Protein AF-A0A118DDG5-F1 (afdb_monomer)

Structure (mmCIF, N/CA/C/O backbone):
data_AF-A0A118DDG5-F1
#
_entry.id   AF-A0A118DDG5-F1
#
loop_
_atom_site.group_PDB
_atom_site.id
_atom_site.type_symbol
_atom_site.label_atom_id
_atom_site.label_alt_id
_atom_site.label_comp_id
_atom_site.label_asym_id
_atom_site.label_entity_id
_atom_site.label_seq_id
_atom_site.pdbx_PDB_ins_code
_atom_site.Cartn_x
_atom_site.Cartn_y
_atom_site.Cartn_z
_atom_site.occupancy
_atom_site.B_iso_or_equiv
_atom_site.auth_seq_id
_atom_site.auth_comp_id
_atom_site.auth_asym_id
_atom_site.auth_atom_id
_atom_site.pdbx_PDB_model_num
ATOM 1 N N . MET A 1 1 ? 15.516 8.766 -32.406 1.00 34.44 1 MET A N 1
ATOM 2 C CA . MET A 1 1 ? 14.380 8.611 -31.470 1.00 34.44 1 MET A CA 1
ATOM 3 C C . MET A 1 1 ? 13.972 7.148 -31.471 1.00 34.44 1 MET A C 1
ATOM 5 O O . MET A 1 1 ? 13.516 6.671 -32.502 1.00 34.44 1 MET A O 1
ATOM 9 N N . THR A 1 2 ? 14.197 6.420 -30.377 1.00 38.62 2 THR A N 1
ATOM 10 C CA . THR A 1 2 ? 13.834 4.996 -30.296 1.00 38.62 2 THR A CA 1
ATOM 11 C C . THR A 1 2 ? 12.361 4.881 -29.938 1.00 38.62 2 THR A C 1
ATOM 13 O O . THR A 1 2 ? 11.943 5.269 -28.850 1.00 38.62 2 THR A O 1
ATOM 16 N N . LYS A 1 3 ? 11.565 4.404 -30.893 1.00 43.12 3 LYS A N 1
ATOM 17 C CA . LYS A 1 3 ? 10.124 4.211 -30.754 1.00 43.12 3 LYS A CA 1
ATOM 18 C C . LYS A 1 3 ? 9.903 2.819 -30.160 1.00 43.12 3 LYS A C 1
ATOM 20 O O . LYS A 1 3 ? 10.128 1.822 -30.838 1.00 43.12 3 LYS A O 1
ATOM 25 N N . VAL A 1 4 ? 9.543 2.754 -28.880 1.00 41.94 4 VAL A N 1
ATOM 26 C CA . VAL A 1 4 ? 9.205 1.494 -28.204 1.00 41.94 4 VAL A CA 1
ATOM 27 C C . VAL A 1 4 ? 7.720 1.231 -28.422 1.00 41.94 4 VAL A C 1
ATOM 29 O O . VAL A 1 4 ? 6.886 2.076 -28.099 1.00 41.94 4 VAL A O 1
ATOM 32 N N . TYR A 1 5 ? 7.399 0.078 -29.001 1.00 42.19 5 TYR A N 1
ATOM 33 C CA . TYR A 1 5 ? 6.026 -0.381 -29.181 1.00 42.19 5 TYR A CA 1
ATOM 34 C C . TYR A 1 5 ? 5.642 -1.289 -28.005 1.00 42.19 5 TYR A C 1
ATOM 36 O O . TYR A 1 5 ? 6.431 -2.171 -27.662 1.00 42.19 5 TYR A O 1
ATOM 44 N N . PRO A 1 6 ? 4.457 -1.118 -27.392 1.00 43.56 6 PRO A N 1
ATOM 45 C CA . PRO A 1 6 ? 3.935 -2.094 -26.447 1.00 43.56 6 PRO A CA 1
ATOM 46 C C . PRO A 1 6 ? 3.682 -3.407 -27.192 1.00 43.56 6 PRO A C 1
ATOM 48 O O . PRO A 1 6 ? 2.945 -3.430 -28.180 1.00 43.56 6 PRO A O 1
ATOM 51 N N . THR A 1 7 ? 4.308 -4.494 -26.755 1.00 51.19 7 THR A N 1
ATOM 52 C CA . THR A 1 7 ? 4.012 -5.829 -27.272 1.00 51.19 7 THR A CA 1
ATOM 53 C C . THR A 1 7 ? 2.613 -6.266 -26.822 1.00 51.19 7 THR A C 1
ATOM 55 O O . THR A 1 7 ? 2.213 -5.979 -25.690 1.00 51.19 7 THR A O 1
ATOM 58 N N . PRO A 1 8 ? 1.838 -6.944 -27.688 1.00 45.19 8 PRO A N 1
ATOM 59 C CA . PRO A 1 8 ? 0.518 -7.442 -27.327 1.00 45.19 8 PRO A CA 1
ATOM 60 C C . PRO A 1 8 ? 0.650 -8.499 -26.225 1.00 45.19 8 PRO A C 1
ATOM 62 O O . PRO A 1 8 ? 1.328 -9.512 -26.393 1.00 45.19 8 PRO A O 1
ATOM 65 N N . ILE A 1 9 ? 0.014 -8.240 -25.082 1.00 59.28 9 ILE A N 1
ATOM 66 C CA . ILE A 1 9 ? -0.021 -9.154 -23.942 1.00 59.28 9 ILE A CA 1
ATOM 67 C C . ILE A 1 9 ? -0.977 -10.293 -24.301 1.00 59.28 9 ILE A C 1
ATOM 69 O O . ILE A 1 9 ? -2.196 -10.126 -24.289 1.00 59.28 9 ILE A O 1
ATOM 73 N N . THR A 1 10 ? -0.417 -11.455 -24.637 1.00 47.75 10 THR A N 1
ATOM 74 C CA . THR A 1 10 ? -1.153 -12.723 -24.658 1.00 47.75 10 THR A CA 1
ATOM 75 C C . THR A 1 10 ? -1.831 -12.898 -23.302 1.00 47.75 10 THR A C 1
ATOM 77 O O . THR A 1 10 ? -1.191 -12.738 -22.265 1.00 47.75 10 THR A O 1
ATOM 80 N N . SER A 1 11 ? -3.131 -13.191 -23.313 1.00 46.62 11 SER A N 1
ATOM 81 C CA . SER A 1 11 ? -4.006 -13.291 -22.145 1.00 46.62 11 SER A CA 1
ATOM 82 C C . SER A 1 11 ? -3.533 -14.354 -21.148 1.00 46.62 11 SER A C 1
ATOM 84 O O . SER A 1 11 ? -4.014 -1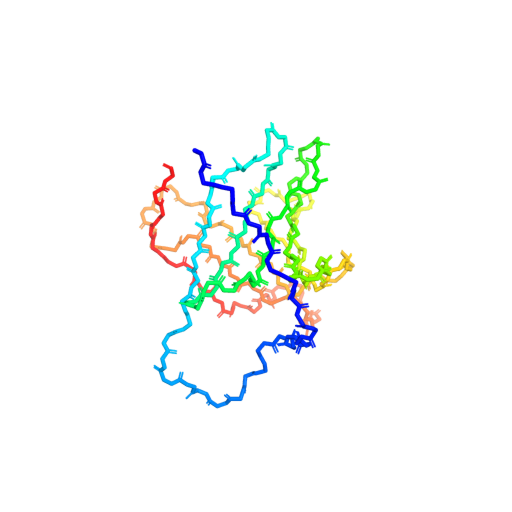5.487 -21.147 1.00 46.62 11 SER A O 1
ATOM 86 N N . VAL A 1 12 ? -2.600 -13.996 -20.272 1.00 44.81 12 VAL A N 1
ATOM 87 C CA . VAL A 1 12 ? -2.314 -14.762 -19.064 1.00 44.81 12 VAL A CA 1
ATOM 88 C C . VAL A 1 12 ? -3.235 -14.203 -17.996 1.00 44.81 12 VAL A C 1
ATOM 90 O O . VAL A 1 12 ? -3.060 -13.077 -17.538 1.00 44.81 12 VAL A O 1
ATOM 93 N N . VAL A 1 13 ? -4.263 -14.969 -17.639 1.00 44.22 13 VAL A N 1
ATOM 94 C CA . VAL A 1 13 ? -5.128 -14.678 -16.494 1.00 44.22 1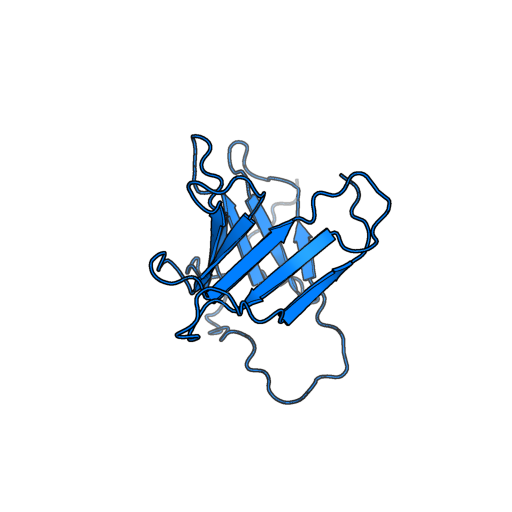3 VAL A CA 1
ATOM 95 C C . VAL A 1 13 ? -4.244 -14.688 -15.248 1.00 44.22 13 VAL A C 1
ATOM 97 O O . VAL A 1 13 ? -3.994 -15.736 -14.657 1.00 44.22 13 VAL A O 1
ATOM 100 N N . VAL A 1 14 ? -3.723 -13.522 -14.865 1.00 47.25 14 VAL A N 1
ATOM 101 C CA . VAL A 1 14 ? -3.012 -13.351 -13.599 1.00 47.25 14 VAL A CA 1
ATOM 102 C C . VAL A 1 14 ? -4.076 -13.343 -12.512 1.00 47.25 14 VAL A C 1
ATOM 104 O O . VAL A 1 14 ? -4.677 -12.323 -12.182 1.00 47.25 14 VAL A O 1
ATOM 107 N N . SER A 1 15 ? -4.376 -14.528 -11.993 1.00 45.03 15 SER A N 1
ATOM 108 C CA . SER A 1 15 ? -5.023 -14.650 -10.695 1.00 45.03 15 SER A CA 1
ATOM 109 C C . SER A 1 15 ? -4.147 -13.954 -9.645 1.00 45.03 15 SER A C 1
ATOM 111 O O . SER A 1 15 ? -2.923 -14.115 -9.704 1.00 45.03 15 SER A O 1
ATOM 113 N N . PRO A 1 16 ? -4.731 -13.215 -8.680 1.00 49.06 16 PRO A N 1
ATOM 114 C CA . PRO A 1 16 ? -3.968 -12.674 -7.559 1.00 49.06 16 PRO A CA 1
ATOM 115 C C . PRO A 1 16 ? -3.172 -13.814 -6.913 1.00 49.06 16 PRO A C 1
ATOM 117 O O . PRO A 1 16 ? -3.687 -14.940 -6.881 1.00 49.06 16 PRO A O 1
ATOM 120 N N . PRO A 1 17 ? -1.935 -13.571 -6.440 1.00 48.12 17 PRO A N 1
ATOM 121 C CA . PRO A 1 17 ? -1.098 -14.624 -5.889 1.00 48.12 17 PRO A CA 1
ATOM 122 C C . PRO A 1 17 ? -1.851 -15.302 -4.744 1.00 48.12 17 PRO A C 1
ATOM 124 O O . PRO A 1 17 ? -1.982 -14.767 -3.644 1.00 48.12 17 PRO A O 1
ATOM 127 N N . LYS A 1 18 ? -2.390 -16.494 -5.025 1.00 39.47 18 LYS A N 1
ATOM 128 C CA . LYS A 1 18 ? -2.845 -17.417 -3.994 1.00 39.47 18 LYS A CA 1
ATOM 129 C C . LYS A 1 18 ? -1.608 -17.723 -3.168 1.00 39.47 18 LYS A C 1
ATOM 131 O O . LYS A 1 18 ? -0.568 -18.060 -3.725 1.00 39.47 18 LYS A O 1
ATOM 136 N N . SER A 1 19 ? -1.725 -17.595 -1.853 1.00 49.59 19 SER A N 1
ATOM 137 C CA . SER A 1 19 ? -0.704 -17.984 -0.886 1.00 49.59 19 SER A CA 1
ATOM 138 C C . SER A 1 19 ? -0.509 -19.507 -0.907 1.00 49.59 19 SER A C 1
ATOM 140 O O . SER A 1 19 ? -0.892 -20.215 0.021 1.00 49.59 19 SER A O 1
ATOM 142 N N . SER A 1 20 ? 0.031 -20.042 -1.997 1.00 43.41 20 SER A N 1
ATOM 143 C CA . SER A 1 20 ? 0.561 -21.393 -2.067 1.00 43.41 20 SER A CA 1
ATOM 144 C C . SER A 1 20 ? 1.988 -21.333 -1.542 1.00 43.41 20 SER A C 1
ATOM 146 O O . SER A 1 20 ? 2.854 -20.767 -2.201 1.00 43.41 20 SER A O 1
ATOM 148 N N . ALA A 1 21 ? 2.185 -21.849 -0.329 1.00 45.84 21 ALA A N 1
ATOM 149 C CA . ALA A 1 21 ? 3.462 -22.280 0.240 1.00 45.84 21 ALA A CA 1
ATOM 150 C C . ALA A 1 21 ? 4.720 -21.544 -0.278 1.00 45.84 21 ALA A C 1
ATOM 152 O O . ALA A 1 21 ? 5.368 -21.980 -1.221 1.00 45.84 21 ALA A O 1
ATOM 153 N N . ALA A 1 22 ? 5.049 -20.438 0.395 1.00 51.50 22 ALA A N 1
ATOM 154 C CA . ALA A 1 22 ? 6.382 -19.851 0.547 1.00 51.50 22 ALA A CA 1
ATOM 155 C C . ALA A 1 22 ? 7.434 -20.214 -0.524 1.00 51.50 22 ALA A C 1
ATOM 157 O O . ALA A 1 22 ? 8.329 -21.032 -0.291 1.00 51.50 22 ALA A O 1
ATOM 158 N N . SER A 1 23 ? 7.440 -19.488 -1.645 1.00 55.25 23 SER A N 1
ATOM 159 C CA . SER A 1 23 ? 8.727 -19.175 -2.263 1.00 55.25 23 SER A CA 1
ATOM 160 C C . SER A 1 23 ? 9.530 -18.387 -1.225 1.00 55.25 23 SER A C 1
ATOM 162 O O . SER A 1 23 ? 9.122 -17.299 -0.831 1.00 55.25 23 SER A O 1
ATOM 164 N N . LYS A 1 24 ? 10.662 -18.923 -0.759 1.00 67.62 24 LYS A N 1
ATOM 165 C CA . LYS A 1 24 ? 11.561 -18.256 0.210 1.00 67.62 24 LYS A CA 1
ATOM 166 C C . LYS A 1 24 ? 12.158 -16.935 -0.306 1.00 67.62 24 LYS A C 1
ATOM 168 O O . LYS A 1 24 ? 12.891 -16.273 0.419 1.00 67.62 24 LYS A O 1
ATOM 173 N N . ASN A 1 25 ? 11.867 -16.576 -1.553 1.00 80.75 25 ASN A N 1
ATOM 174 C CA . ASN A 1 25 ? 12.360 -15.372 -2.189 1.00 80.75 25 ASN A CA 1
ATOM 175 C C . ASN A 1 25 ? 11.405 -14.204 -1.916 1.00 80.75 25 ASN A C 1
ATOM 177 O O . ASN A 1 25 ? 10.187 -14.383 -2.007 1.00 80.75 25 ASN A O 1
ATOM 181 N N . PRO A 1 26 ? 11.940 -13.012 -1.608 1.00 86.25 26 PRO A N 1
ATOM 182 C CA . PRO A 1 26 ? 11.121 -11.825 -1.442 1.00 86.25 26 PRO A CA 1
ATOM 183 C C . PRO A 1 26 ? 10.407 -11.489 -2.754 1.00 86.25 26 PRO A C 1
ATOM 185 O O . PRO A 1 26 ? 10.997 -11.553 -3.833 1.00 86.25 26 PRO A O 1
ATOM 188 N N . VAL A 1 27 ? 9.138 -11.094 -2.656 1.00 89.81 27 VAL A N 1
ATOM 189 C CA . VAL A 1 27 ? 8.424 -10.486 -3.782 1.00 89.81 27 VAL A CA 1
ATOM 190 C C . VAL A 1 27 ? 8.872 -9.029 -3.874 1.00 89.81 27 VAL A C 1
ATOM 192 O O . VAL A 1 27 ? 8.691 -8.265 -2.927 1.00 89.81 27 VAL A O 1
ATOM 195 N N . VAL A 1 28 ? 9.484 -8.656 -4.999 1.00 92.31 28 VAL A N 1
ATOM 196 C CA . VAL A 1 28 ? 10.004 -7.303 -5.236 1.00 92.31 28 VAL A CA 1
ATOM 197 C C . VAL A 1 28 ? 9.071 -6.559 -6.180 1.00 92.31 28 VAL A C 1
ATOM 199 O O . VAL A 1 28 ? 8.743 -7.057 -7.257 1.00 92.31 28 VAL A O 1
ATOM 202 N N . PHE A 1 29 ? 8.686 -5.349 -5.780 1.00 93.19 29 PHE A N 1
ATOM 203 C CA . PHE A 1 29 ? 7.892 -4.437 -6.593 1.00 93.19 29 PHE A CA 1
ATOM 204 C C . PHE A 1 29 ? 8.661 -3.149 -6.879 1.00 93.19 29 PHE A C 1
ATOM 206 O O . PHE A 1 29 ? 9.302 -2.587 -5.990 1.00 93.19 29 PHE A O 1
ATOM 213 N N . THR A 1 30 ? 8.551 -2.655 -8.110 1.00 93.62 30 THR A N 1
ATOM 214 C CA . THR A 1 30 ? 9.128 -1.379 -8.549 1.00 93.62 30 THR A CA 1
ATOM 215 C C . THR A 1 30 ? 8.019 -0.368 -8.790 1.00 93.62 30 THR A C 1
ATOM 217 O O . THR A 1 30 ? 7.143 -0.592 -9.623 1.00 93.62 30 THR A O 1
ATOM 220 N N . VAL A 1 31 ? 8.070 0.765 -8.086 1.00 91.75 31 VAL A N 1
ATOM 221 C CA . VAL A 1 31 ? 7.105 1.863 -8.231 1.00 91.75 31 VAL A CA 1
ATOM 222 C C . VAL A 1 31 ? 7.645 2.900 -9.210 1.00 91.75 31 VAL A C 1
ATOM 224 O O . VAL A 1 31 ? 8.636 3.577 -8.916 1.00 91.75 31 VAL A O 1
ATOM 227 N N . TRP A 1 32 ? 6.985 3.075 -10.355 1.00 88.31 32 TRP A N 1
ATOM 228 C CA . TRP A 1 32 ? 7.412 4.063 -11.344 1.00 88.31 32 TRP A CA 1
ATOM 229 C C . TRP A 1 32 ? 6.679 5.395 -11.155 1.00 88.31 32 TRP A C 1
ATOM 231 O O . TRP A 1 32 ? 5.643 5.659 -11.749 1.00 88.31 32 TRP A O 1
ATOM 241 N N . LYS A 1 33 ? 7.252 6.272 -10.329 1.00 78.25 33 LYS A N 1
ATOM 242 C CA . LYS A 1 33 ? 6.639 7.554 -9.926 1.00 78.25 33 LYS A CA 1
ATOM 243 C C . LYS A 1 33 ? 6.624 8.649 -11.005 1.00 78.25 33 LYS A C 1
ATOM 245 O O . LYS A 1 33 ? 6.153 9.751 -10.742 1.00 78.25 33 LYS A O 1
ATOM 250 N N . LYS A 1 34 ? 7.193 8.410 -12.193 1.00 67.06 34 LYS A N 1
ATOM 251 C CA . LYS A 1 34 ? 7.267 9.433 -13.244 1.00 67.06 34 LYS A CA 1
ATOM 252 C C . LYS A 1 34 ? 5.997 9.375 -14.083 1.00 67.06 34 LYS A C 1
ATOM 254 O O . LYS A 1 34 ? 5.829 8.452 -14.875 1.00 67.06 34 LYS A O 1
ATOM 259 N N . SER A 1 35 ? 5.132 10.372 -13.9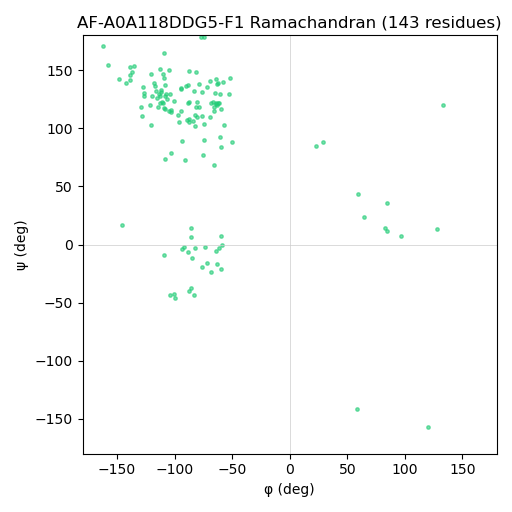24 1.00 55.12 35 SER A N 1
ATOM 260 C CA . SER A 1 35 ? 3.948 10.510 -14.767 1.00 55.12 35 SER A CA 1
ATOM 261 C C . SER A 1 35 ? 4.368 10.714 -16.231 1.00 55.12 35 SER A C 1
ATOM 263 O O . SER A 1 35 ? 5.137 11.623 -16.549 1.00 55.12 35 SER A O 1
ATOM 265 N N . LEU A 1 36 ? 3.921 9.822 -17.121 1.00 55.53 36 LEU A N 1
ATOM 266 C CA . LEU A 1 36 ? 4.118 9.927 -18.576 1.00 55.53 36 LEU A CA 1
ATOM 267 C C . LEU A 1 36 ? 3.036 10.792 -19.242 1.00 55.53 36 LEU A C 1
ATOM 269 O O . LEU A 1 36 ? 3.171 11.149 -20.411 1.00 55.53 36 LEU A O 1
ATOM 273 N N . LEU A 1 37 ? 1.963 11.116 -18.515 1.00 53.72 37 LEU A N 1
ATOM 274 C CA . LEU A 1 37 ? 0.774 11.789 -19.026 1.00 53.72 37 LEU A CA 1
ATOM 275 C C . LEU A 1 37 ? 0.466 12.983 -18.120 1.00 53.72 37 LEU A C 1
ATOM 277 O O . LEU A 1 37 ? 0.175 12.812 -16.943 1.00 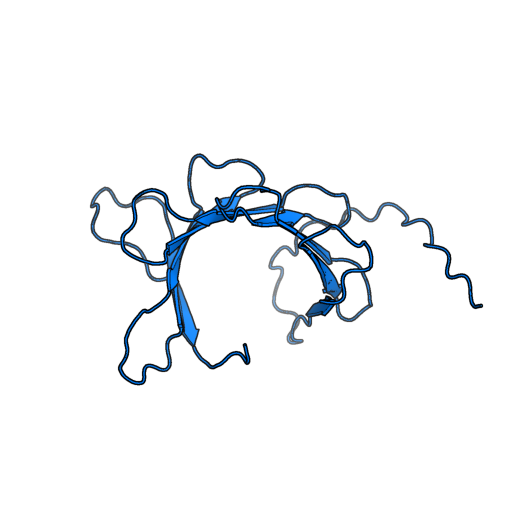53.72 37 LEU A O 1
ATOM 281 N N . PHE A 1 38 ? 0.506 14.191 -18.679 1.00 49.75 38 PHE A N 1
ATOM 282 C CA . PHE A 1 38 ? 0.486 15.480 -17.971 1.00 49.75 38 PHE A CA 1
ATOM 283 C C . PHE A 1 38 ? -0.734 15.784 -17.071 1.00 49.75 38 PHE A C 1
ATOM 285 O O . PHE A 1 38 ? -0.826 16.892 -16.566 1.00 49.75 38 PHE A O 1
ATOM 292 N N . ASN A 1 39 ? -1.656 14.848 -16.836 1.00 53.38 39 ASN A N 1
ATOM 293 C CA . ASN A 1 39 ? -2.885 15.077 -16.065 1.00 53.38 39 ASN A CA 1
ATOM 294 C C . ASN A 1 39 ? -3.332 13.862 -15.234 1.00 53.38 39 ASN A C 1
ATOM 296 O O . ASN A 1 39 ? -4.493 13.793 -14.842 1.00 53.38 39 ASN A O 1
ATOM 300 N N . TYR A 1 40 ? -2.450 12.885 -15.006 1.00 60.31 40 TYR A N 1
ATOM 301 C CA . TYR A 1 40 ? -2.799 11.676 -14.262 1.00 60.31 40 TYR A CA 1
ATOM 302 C C . TYR A 1 40 ? -2.016 11.606 -12.946 1.00 60.31 40 TYR A C 1
ATOM 304 O O . TYR A 1 40 ? -0.782 11.568 -12.958 1.00 60.31 40 TYR A O 1
ATOM 312 N N . ASP A 1 41 ? -2.741 11.615 -11.826 1.00 72.56 41 ASP A N 1
ATOM 313 C CA . ASP A 1 41 ? -2.207 11.516 -10.462 1.00 72.56 41 ASP A CA 1
ATOM 314 C C . ASP A 1 41 ? -2.154 10.039 -10.044 1.00 72.56 41 ASP A C 1
ATOM 316 O O . ASP A 1 41 ? -2.998 9.529 -9.309 1.00 72.56 41 ASP A O 1
ATOM 320 N N . GLY A 1 42 ? -1.205 9.314 -10.636 1.00 81.12 42 GLY A N 1
ATOM 321 C CA . GLY A 1 42 ? -1.072 7.873 -10.471 1.00 81.12 42 GLY A CA 1
ATOM 322 C C . GLY A 1 42 ? 0.298 7.343 -10.878 1.00 81.12 42 GLY A C 1
ATOM 323 O O . GLY A 1 42 ? 1.126 8.062 -11.447 1.00 81.12 42 GLY A O 1
ATOM 324 N N . PHE A 1 43 ? 0.554 6.073 -10.575 1.00 86.94 43 PHE A N 1
ATOM 325 C CA . PHE A 1 43 ? 1.799 5.395 -10.923 1.00 86.94 43 PHE A CA 1
ATOM 326 C C . PHE A 1 43 ? 1.593 3.895 -11.185 1.00 86.94 43 PHE A C 1
ATOM 328 O O . PHE A 1 43 ? 0.828 3.228 -10.483 1.00 86.94 43 PHE A O 1
ATOM 335 N N . PRO A 1 44 ? 2.305 3.320 -12.169 1.00 91.00 44 PRO A N 1
ATOM 336 C CA . PRO A 1 44 ? 2.346 1.879 -12.354 1.00 91.00 44 PRO A CA 1
ATOM 337 C C . PRO A 1 44 ? 3.346 1.208 -11.401 1.00 91.00 44 PRO A C 1
ATOM 339 O O . PRO A 1 44 ? 4.391 1.767 -11.045 1.00 91.00 44 PRO A O 1
ATOM 342 N N . VAL A 1 45 ? 3.026 -0.027 -11.019 1.00 92.44 45 VAL A N 1
ATOM 343 C CA . VAL A 1 45 ? 3.851 -0.905 -10.186 1.00 92.44 45 VAL A CA 1
ATOM 344 C C . VAL A 1 45 ? 4.189 -2.168 -10.971 1.00 92.44 45 VAL A C 1
ATOM 346 O O . VAL A 1 45 ? 3.291 -2.845 -11.478 1.00 92.44 45 VAL A O 1
ATOM 349 N N . PHE A 1 46 ? 5.477 -2.496 -11.044 1.00 93.31 46 PHE A N 1
ATOM 350 C CA . PHE A 1 46 ? 5.994 -3.649 -11.785 1.00 93.31 46 PHE A CA 1
ATOM 351 C C . PHE A 1 46 ? 6.568 -4.716 -10.855 1.00 93.31 46 PHE A C 1
ATOM 353 O O . PHE A 1 46 ? 7.072 -4.385 -9.781 1.00 93.31 46 PHE A O 1
ATOM 360 N N . ASP A 1 47 ? 6.517 -5.981 -11.268 1.00 93.88 47 ASP A N 1
ATOM 361 C CA . ASP A 1 47 ? 7.240 -7.069 -10.602 1.00 93.88 47 ASP A CA 1
ATOM 362 C C . ASP A 1 47 ? 8.739 -7.052 -10.961 1.00 93.88 47 ASP A C 1
ATOM 364 O O . ASP A 1 47 ? 9.214 -6.234 -11.754 1.00 93.88 47 ASP A O 1
ATOM 368 N N . SER A 1 48 ? 9.500 -7.988 -10.393 1.00 93.31 48 SER A N 1
ATOM 369 C CA . SER A 1 48 ? 10.926 -8.171 -10.693 1.00 93.31 48 SER A CA 1
ATOM 370 C C . SER A 1 48 ? 11.224 -8.559 -12.147 1.00 93.31 48 SER A C 1
ATOM 372 O O . SER A 1 48 ? 12.373 -8.458 -12.569 1.00 93.31 48 SER A O 1
ATOM 374 N N . ASN A 1 49 ? 10.226 -9.021 -12.903 1.00 92.56 49 ASN A N 1
ATOM 375 C CA . ASN A 1 49 ? 10.361 -9.412 -14.306 1.00 92.56 49 ASN A CA 1
ATOM 376 C C . ASN A 1 49 ? 10.008 -8.259 -15.264 1.00 92.56 49 ASN A C 1
ATOM 378 O O . ASN A 1 49 ? 10.136 -8.415 -16.477 1.00 92.56 49 ASN A O 1
ATOM 382 N N . GLY A 1 50 ? 9.554 -7.114 -14.742 1.00 90.88 50 GLY A N 1
ATOM 383 C CA . GLY A 1 50 ? 9.105 -5.972 -15.536 1.00 90.88 50 GLY A CA 1
ATOM 384 C C . GLY A 1 50 ? 7.649 -6.062 -16.000 1.00 90.88 50 GLY A C 1
ATOM 385 O O . GLY A 1 50 ? 7.228 -5.256 -16.831 1.00 90.88 50 GLY A O 1
ATOM 386 N N . ASN A 1 51 ? 6.857 -6.998 -15.473 1.00 93.12 51 ASN A N 1
ATOM 387 C CA . ASN A 1 51 ? 5.429 -7.080 -15.770 1.00 93.12 51 ASN A CA 1
ATOM 388 C C . ASN A 1 51 ? 4.661 -6.039 -14.963 1.00 93.12 51 ASN A C 1
ATOM 390 O O . ASN A 1 51 ? 4.907 -5.870 -13.769 1.00 93.12 51 ASN A O 1
ATOM 394 N N . LEU A 1 52 ? 3.691 -5.375 -15.595 1.00 91.75 52 LEU A N 1
ATOM 395 C CA . LEU A 1 52 ? 2.758 -4.503 -14.888 1.00 91.75 52 LEU A CA 1
ATOM 396 C C . LEU A 1 52 ? 1.887 -5.352 -13.956 1.00 91.75 52 LEU A C 1
ATOM 398 O O . LEU A 1 52 ? 1.128 -6.198 -14.424 1.00 91.75 52 LEU A O 1
ATOM 402 N N . VAL A 1 53 ? 1.973 -5.101 -12.652 1.00 93.62 53 VAL A N 1
ATOM 403 C CA . VAL A 1 53 ? 1.169 -5.803 -11.640 1.00 93.62 53 VAL A CA 1
ATOM 404 C C . VAL A 1 53 ? -0.017 -4.952 -11.235 1.00 93.62 53 VAL A C 1
ATOM 406 O O . VAL A 1 53 ? -1.142 -5.446 -11.190 1.00 93.62 53 VAL A O 1
ATOM 409 N N . PHE A 1 54 ? 0.237 -3.667 -10.981 1.00 91.88 54 PHE A N 1
ATOM 410 C CA . PHE A 1 54 ? -0.803 -2.743 -10.570 1.00 91.88 54 PHE A CA 1
ATOM 411 C C . PHE A 1 54 ? -0.708 -1.398 -11.270 1.00 91.88 54 PHE A C 1
ATOM 413 O O . PHE A 1 54 ? 0.383 -0.896 -11.548 1.00 91.88 54 PHE A O 1
ATOM 420 N N . ARG A 1 55 ? -1.869 -0.786 -11.476 1.00 91.31 55 ARG A N 1
ATOM 421 C CA . ARG A 1 55 ? -2.003 0.650 -11.717 1.00 91.31 55 ARG A CA 1
ATOM 422 C C . ARG A 1 55 ? -2.591 1.276 -10.463 1.00 91.31 55 ARG A C 1
ATOM 424 O O . ARG A 1 55 ? -3.603 0.791 -9.960 1.00 91.31 55 ARG A O 1
ATOM 431 N N . VAL A 1 56 ? -1.911 2.279 -9.924 1.00 89.75 56 VAL A N 1
ATOM 432 C CA . VAL A 1 56 ? -2.405 3.075 -8.802 1.00 89.75 56 VAL A CA 1
ATOM 433 C C . VAL A 1 56 ? -2.883 4.390 -9.368 1.00 89.75 56 VAL A C 1
ATOM 435 O O . VAL A 1 56 ? -2.068 5.162 -9.867 1.00 89.75 56 VAL A O 1
ATOM 438 N N . ASP A 1 57 ? -4.174 4.642 -9.244 1.00 85.88 57 ASP A N 1
ATOM 439 C CA . ASP A 1 57 ? -4.823 5.797 -9.840 1.00 85.88 57 ASP A CA 1
ATOM 440 C C . ASP A 1 57 ? -5.617 6.545 -8.758 1.00 85.88 57 ASP A C 1
ATOM 442 O O . ASP A 1 57 ? -6.317 5.931 -7.945 1.00 85.88 57 ASP A O 1
ATOM 446 N N . ASN A 1 58 ? -5.516 7.874 -8.733 1.00 81.12 58 ASN A N 1
ATOM 447 C CA . ASN A 1 58 ? -6.352 8.736 -7.900 1.00 81.12 58 ASN A CA 1
ATOM 448 C C . ASN A 1 58 ? -7.530 9.257 -8.736 1.00 81.12 58 ASN A C 1
ATOM 450 O O . ASN A 1 58 ? -7.362 10.122 -9.596 1.00 81.12 58 ASN A O 1
ATOM 454 N N . TYR A 1 59 ? -8.729 8.722 -8.502 1.00 65.50 59 TYR A N 1
ATOM 455 C CA . TYR A 1 59 ? -9.894 8.984 -9.358 1.00 65.50 59 TYR A CA 1
ATOM 456 C C . TYR A 1 59 ? -10.676 10.259 -9.000 1.00 65.50 59 TYR A C 1
ATOM 458 O O . TYR A 1 59 ? -11.716 10.517 -9.606 1.00 65.50 59 TYR A O 1
ATOM 466 N N . VAL A 1 60 ? -10.214 11.096 -8.059 1.00 58.28 60 VAL A N 1
ATOM 467 C CA . VAL A 1 60 ? -11.016 12.242 -7.591 1.00 58.28 60 VAL A CA 1
ATOM 468 C C . VAL A 1 60 ? -10.336 13.589 -7.810 1.00 58.28 60 VAL A C 1
ATOM 470 O O . VAL A 1 60 ? -9.543 14.066 -6.998 1.00 58.28 60 VAL A O 1
ATOM 473 N N . THR A 1 61 ? -10.795 14.297 -8.839 1.00 50.94 61 THR A N 1
ATOM 474 C CA . THR A 1 61 ? -10.717 15.760 -8.901 1.00 50.94 61 THR A CA 1
ATOM 475 C C . THR A 1 61 ? -11.683 16.347 -7.866 1.00 50.94 61 THR A C 1
ATOM 477 O O . THR A 1 61 ? -12.895 16.237 -8.031 1.00 50.94 61 THR A O 1
ATOM 480 N N . GLY A 1 62 ? -11.177 16.947 -6.782 1.00 53.12 62 GLY A N 1
ATOM 481 C CA . GLY A 1 62 ? -12.027 17.629 -5.788 1.00 53.12 62 GLY A CA 1
ATOM 482 C C . GLY A 1 62 ? -11.839 17.230 -4.321 1.00 53.12 62 GLY A C 1
ATOM 483 O O . GLY A 1 62 ? -12.654 17.616 -3.491 1.00 53.12 62 GLY A O 1
ATOM 484 N N . GLY A 1 63 ? -10.768 16.506 -3.972 1.00 50.88 63 GLY A N 1
ATOM 485 C CA . GLY A 1 63 ? -10.248 16.516 -2.595 1.00 50.88 63 GLY A CA 1
ATOM 486 C C . GLY A 1 63 ? -10.684 15.380 -1.665 1.00 50.88 63 GLY A C 1
ATOM 487 O O . GLY A 1 63 ? -10.319 15.406 -0.491 1.00 50.88 63 GLY A O 1
ATOM 488 N N . ASN A 1 64 ? -11.392 14.356 -2.157 1.00 59.38 64 ASN A N 1
ATOM 489 C CA . ASN A 1 64 ? -11.805 13.228 -1.304 1.00 59.38 64 ASN A CA 1
ATOM 490 C C . ASN A 1 64 ? -10.772 12.085 -1.226 1.00 59.38 64 ASN A C 1
ATOM 492 O O . ASN A 1 64 ? -10.944 11.186 -0.405 1.00 59.38 64 ASN A O 1
ATOM 496 N N . GLY A 1 65 ? -9.692 12.150 -2.020 1.00 70.38 65 GLY A N 1
ATOM 497 C CA . GLY A 1 65 ? -8.505 11.297 -1.884 1.00 70.38 65 GLY A CA 1
ATOM 498 C C . GLY A 1 65 ? -8.787 9.800 -1.998 1.00 70.38 65 GLY A C 1
ATOM 499 O O . GLY A 1 65 ? -8.301 9.040 -1.172 1.00 70.38 65 GLY A O 1
ATOM 500 N N . GLU A 1 66 ? -9.608 9.377 -2.958 1.00 83.62 66 GLU A N 1
ATOM 501 C CA . GLU A 1 66 ? -9.859 7.957 -3.207 1.00 83.62 66 GLU A CA 1
ATOM 502 C C . GLU A 1 66 ? -8.819 7.405 -4.183 1.00 83.62 66 GLU A C 1
ATOM 504 O O . GLU A 1 66 ? -8.667 7.893 -5.303 1.00 83.62 66 GLU A O 1
ATOM 509 N N . ILE A 1 67 ? -8.096 6.387 -3.732 1.00 88.19 67 ILE A N 1
ATOM 510 C CA . ILE A 1 67 ? -7.035 5.719 -4.473 1.00 88.19 67 ILE A CA 1
ATOM 511 C C . ILE A 1 67 ? -7.549 4.342 -4.870 1.00 88.19 67 ILE A C 1
ATOM 513 O O . ILE A 1 67 ? -7.983 3.569 -4.013 1.00 88.19 67 ILE A O 1
ATOM 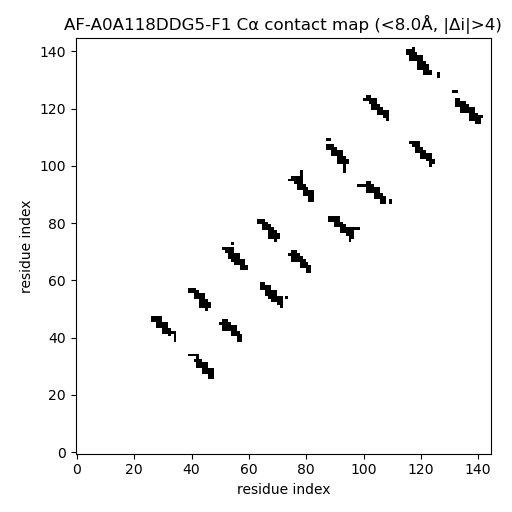517 N N . VAL A 1 68 ? -7.455 4.008 -6.150 1.00 89.75 68 VAL A N 1
ATOM 518 C CA . VAL A 1 68 ? -7.848 2.697 -6.667 1.00 89.75 68 VAL A CA 1
ATOM 519 C C . VAL A 1 68 ? -6.609 1.965 -7.159 1.00 89.75 68 VAL A C 1
ATOM 521 O O . VAL A 1 68 ? -5.805 2.492 -7.928 1.00 89.75 68 VAL A O 1
ATOM 524 N N . LEU A 1 69 ? -6.461 0.729 -6.696 1.00 92.38 69 LEU A N 1
ATOM 525 C CA . LEU A 1 69 ? -5.464 -0.217 -7.164 1.00 92.38 69 LEU A CA 1
ATOM 526 C C . LEU A 1 69 ? -6.122 -1.137 -8.191 1.00 92.38 69 LEU A C 1
ATOM 528 O O . LEU A 1 69 ? -6.979 -1.953 -7.838 1.00 92.38 69 LEU A O 1
ATOM 532 N N . MET A 1 7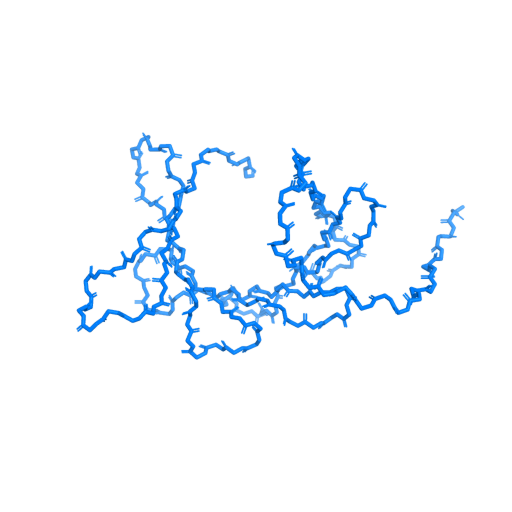0 ? -5.722 -1.018 -9.451 1.00 92.88 70 MET A N 1
ATOM 533 C CA . MET A 1 70 ? -6.213 -1.844 -10.552 1.00 92.88 70 MET A CA 1
ATOM 534 C C . MET A 1 70 ? -5.189 -2.892 -10.967 1.00 92.88 70 MET A C 1
ATOM 536 O O . MET A 1 70 ? -3.985 -2.665 -10.859 1.00 92.88 70 MET A O 1
ATOM 540 N N . ASP A 1 71 ? -5.659 -4.028 -11.474 1.00 92.38 71 ASP A N 1
ATOM 541 C CA . ASP A 1 71 ? -4.793 -5.018 -12.115 1.00 92.38 71 ASP A CA 1
ATOM 542 C C . ASP A 1 71 ? -4.339 -4.570 -13.521 1.00 92.38 71 ASP A C 1
ATOM 544 O O . ASP A 1 71 ? -4.721 -3.514 -14.033 1.00 92.38 71 ASP A O 1
ATOM 548 N N . ALA A 1 72 ? -3.520 -5.393 -14.179 1.00 89.12 72 ALA A N 1
ATOM 549 C CA . ALA A 1 72 ? -3.034 -5.127 -15.535 1.00 89.12 72 ALA A CA 1
ATOM 550 C C . ALA A 1 72 ? -4.152 -5.000 -16.594 1.00 89.12 72 ALA A C 1
ATOM 552 O O . ALA A 1 72 ? -3.923 -4.398 -17.645 1.00 89.12 72 ALA A O 1
ATOM 553 N N . PHE A 1 73 ? -5.344 -5.543 -16.319 1.00 89.25 73 PHE A N 1
ATOM 554 C CA . PHE A 1 73 ? -6.522 -5.484 -17.187 1.00 89.25 73 PHE A CA 1
ATOM 555 C C . PHE A 1 73 ? -7.422 -4.276 -16.887 1.00 89.25 73 PHE A C 1
ATOM 557 O O . PHE A 1 73 ? -8.417 -4.081 -17.583 1.00 89.25 73 PHE A O 1
ATOM 564 N N . GLY A 1 74 ? -7.087 -3.465 -15.878 1.00 86.50 74 GLY A N 1
ATOM 565 C CA . GLY A 1 74 ? -7.875 -2.305 -15.464 1.00 86.50 74 GLY A CA 1
ATOM 566 C C . GLY A 1 74 ? -9.037 -2.641 -14.528 1.00 86.50 74 GLY A C 1
ATOM 567 O O . GLY A 1 74 ? -9.918 -1.809 -14.340 1.00 86.50 74 GLY A O 1
ATOM 568 N N . ARG A 1 75 ? -9.076 -3.842 -13.939 1.00 90.50 75 ARG A N 1
ATOM 569 C CA . ARG A 1 75 ? -10.105 -4.196 -12.949 1.00 90.50 75 ARG A CA 1
ATOM 570 C C . ARG A 1 75 ? -9.692 -3.686 -11.577 1.00 90.50 75 ARG A C 1
ATOM 572 O O . ARG A 1 75 ? -8.570 -3.952 -11.145 1.00 90.50 75 ARG A O 1
ATOM 579 N N . SER A 1 76 ? -10.601 -3.022 -10.865 1.00 90.38 76 SER A N 1
ATOM 580 C CA . SER A 1 76 ? -10.378 -2.606 -9.479 1.00 90.38 76 SER A CA 1
ATOM 581 C C . SER A 1 76 ? -10.150 -3.827 -8.581 1.00 90.38 76 SER A C 1
ATOM 583 O O . SER A 1 76 ? -11.013 -4.704 -8.485 1.00 90.38 76 SER A O 1
ATOM 585 N N . VAL A 1 77 ? -9.010 -3.887 -7.901 1.00 92.88 77 VAL A N 1
ATOM 586 C CA . VAL A 1 77 ? -8.703 -4.946 -6.929 1.00 92.88 77 VAL A CA 1
ATOM 587 C C . VAL A 1 77 ? -8.923 -4.439 -5.513 1.00 92.88 77 VAL A C 1
ATOM 589 O O . VAL A 1 77 ? -9.493 -5.148 -4.686 1.00 92.88 77 VAL A O 1
ATOM 592 N N . VAL A 1 78 ? -8.494 -3.209 -5.237 1.00 92.06 78 VAL A N 1
ATOM 593 C CA . VAL A 1 78 ? -8.625 -2.571 -3.927 1.00 92.06 78 VAL A CA 1
ATOM 594 C C . VAL A 1 78 ? -8.948 -1.100 -4.114 1.00 92.06 78 VAL A C 1
ATOM 596 O O . VAL A 1 78 ? -8.330 -0.431 -4.939 1.00 92.06 78 VAL A O 1
ATOM 599 N N . THR A 1 79 ? -9.856 -0.594 -3.290 1.00 91.31 79 THR A N 1
ATOM 600 C CA . THR A 1 79 ? -10.155 0.834 -3.193 1.00 91.31 79 THR A CA 1
ATOM 601 C C . THR A 1 79 ? -9.789 1.329 -1.800 1.00 91.31 79 THR A C 1
ATOM 603 O O . THR A 1 79 ? -10.116 0.699 -0.794 1.00 91.31 79 THR A O 1
ATOM 606 N N . ILE A 1 80 ? -9.076 2.447 -1.726 1.00 91.25 80 ILE A N 1
ATOM 607 C CA . ILE A 1 80 ? -8.586 3.053 -0.492 1.00 91.25 80 ILE A CA 1
ATOM 608 C C . ILE A 1 80 ? -9.163 4.460 -0.407 1.00 91.25 80 ILE A C 1
ATOM 610 O O . ILE A 1 80 ? -8.916 5.293 -1.271 1.00 91.25 80 ILE A O 1
ATOM 614 N N . GLY A 1 81 ? -9.920 4.741 0.648 1.00 88.69 81 GLY A N 1
ATOM 615 C CA . GLY A 1 81 ? -10.587 6.029 0.820 1.00 88.69 81 GLY A CA 1
ATOM 616 C C . GLY A 1 81 ? -10.440 6.574 2.230 1.00 88.69 81 GLY A C 1
ATOM 617 O O . GLY A 1 81 ? -10.284 5.826 3.199 1.00 88.69 81 GLY A O 1
ATOM 618 N N . ARG A 1 82 ? -10.508 7.897 2.370 1.00 86.69 82 ARG A N 1
ATOM 619 C CA . ARG A 1 82 ? -10.439 8.539 3.684 1.00 86.69 82 ARG A CA 1
ATOM 620 C C . ARG A 1 82 ? -11.720 8.291 4.477 1.00 86.69 82 ARG A C 1
ATOM 622 O O . ARG A 1 82 ? -12.831 8.447 3.963 1.00 86.69 82 ARG A O 1
ATOM 629 N N . LYS A 1 83 ? -11.585 7.948 5.760 1.00 85.44 83 LYS A N 1
ATOM 630 C CA . LYS A 1 83 ? -12.738 7.746 6.641 1.00 85.44 83 LYS A CA 1
ATOM 631 C C . LYS A 1 83 ? -13.474 9.071 6.852 1.00 85.44 83 LYS A C 1
ATOM 633 O O . LYS A 1 83 ? -12.948 9.999 7.468 1.00 85.44 83 LYS A O 1
ATOM 638 N N . ARG A 1 84 ? -14.719 9.155 6.375 1.00 75.00 84 ARG A N 1
ATOM 639 C CA . ARG A 1 84 ? -15.563 10.350 6.533 1.00 75.00 84 ARG A CA 1
ATOM 640 C C . ARG A 1 84 ? -15.841 10.608 8.021 1.00 75.00 84 ARG A C 1
ATOM 642 O O . ARG A 1 84 ? -16.155 9.678 8.759 1.00 75.00 84 ARG A O 1
ATOM 649 N N . LYS A 1 85 ? -15.775 11.878 8.442 1.00 67.19 85 LYS A N 1
ATOM 650 C CA . LYS A 1 85 ? -16.072 12.349 9.814 1.00 67.19 85 LYS A CA 1
ATOM 651 C C . LYS A 1 85 ? -15.120 11.837 10.918 1.00 67.19 85 LYS A C 1
ATOM 653 O O . LYS A 1 85 ? -15.511 11.805 12.081 1.00 67.19 85 LYS A O 1
ATOM 658 N N . SER A 1 86 ? -13.887 11.445 10.584 1.00 66.81 86 SER A N 1
ATOM 659 C CA . SER A 1 86 ? -12.865 11.083 11.580 1.00 66.81 86 SER A CA 1
ATOM 660 C C . SER A 1 86 ? -11.968 12.279 11.914 1.00 66.81 86 SER A C 1
ATOM 662 O O . SER A 1 86 ? -11.506 12.958 11.004 1.00 66.81 86 SER A O 1
ATOM 664 N N . LEU A 1 87 ? -11.694 12.517 13.203 1.00 69.31 87 LEU A N 1
ATOM 665 C CA . LEU A 1 87 ? -10.662 13.473 13.647 1.00 69.31 87 LEU A CA 1
ATOM 666 C C . LEU A 1 87 ? -9.239 12.910 13.478 1.00 69.31 87 LEU A C 1
ATOM 668 O O . LEU A 1 87 ? -8.270 13.660 13.466 1.00 69.31 87 LEU A O 1
ATOM 672 N N . SER A 1 88 ? -9.115 11.586 13.355 1.00 76.12 88 SER A N 1
ATOM 673 C CA . SER A 1 88 ? -7.861 10.898 13.056 1.00 76.12 88 SER A CA 1
ATOM 674 C C . SER A 1 88 ? -7.626 10.795 11.550 1.00 76.12 88 SER A C 1
ATOM 676 O O . SER A 1 88 ? -8.572 10.640 10.772 1.00 76.12 88 SER A O 1
ATOM 678 N N . ASP A 1 89 ? -6.356 10.792 11.142 1.00 84.31 89 ASP A N 1
ATOM 679 C CA . ASP A 1 89 ? -5.955 10.501 9.766 1.00 84.31 89 ASP A CA 1
ATOM 680 C C . ASP A 1 89 ? -6.063 8.990 9.490 1.00 84.31 89 ASP A C 1
ATOM 682 O O . ASP A 1 89 ? -5.093 8.231 9.546 1.00 84.31 89 ASP A O 1
ATOM 686 N N . THR A 1 90 ? -7.306 8.544 9.295 1.00 88.19 90 THR A N 1
ATOM 687 C CA . THR A 1 90 ? -7.672 7.143 9.084 1.00 88.19 90 THR A CA 1
ATOM 688 C C . THR A 1 90 ? -8.167 6.921 7.662 1.00 88.19 90 THR A C 1
ATOM 690 O O . THR A 1 90 ? -9.054 7.617 7.162 1.00 88.19 90 THR A O 1
ATOM 693 N N . TRP A 1 91 ? -7.639 5.870 7.058 1.00 90.62 91 TRP A N 1
ATOM 694 C CA . TRP A 1 91 ? -7.962 5.361 5.740 1.00 90.62 91 TRP A CA 1
ATOM 695 C C . TRP A 1 91 ? -8.702 4.031 5.866 1.00 90.62 91 TRP A C 1
ATOM 697 O O . TRP A 1 91 ? -8.474 3.258 6.798 1.00 90.62 91 TRP A O 1
ATOM 707 N N . GLN A 1 92 ? -9.616 3.767 4.945 1.00 91.50 92 GLN A N 1
ATOM 708 C CA . GLN A 1 92 ? -10.386 2.533 4.859 1.00 91.50 92 GLN A CA 1
ATOM 709 C C . GLN A 1 92 ? -10.055 1.830 3.553 1.00 91.50 92 GLN A C 1
ATOM 711 O O . GLN A 1 92 ? -9.955 2.473 2.510 1.00 91.50 92 GLN A O 1
ATOM 716 N N . VAL A 1 93 ? -9.877 0.516 3.639 1.00 92.38 93 VAL A N 1
ATOM 717 C CA . VAL A 1 93 ? -9.503 -0.344 2.517 1.00 92.38 93 VAL A CA 1
ATOM 718 C C . VAL A 1 93 ? -10.673 -1.263 2.204 1.00 92.38 93 VAL A C 1
ATOM 720 O O . VAL A 1 93 ? -11.174 -1.950 3.098 1.00 92.38 93 VAL A O 1
ATOM 723 N N . TYR A 1 94 ? -11.080 -1.280 0.943 1.00 91.44 94 TYR A N 1
ATOM 724 C CA . TYR A 1 94 ? -12.225 -2.007 0.415 1.00 91.44 94 TYR A CA 1
ATOM 725 C C . TYR A 1 94 ? -11.777 -2.994 -0.663 1.00 91.44 94 TYR A C 1
ATOM 727 O O . TYR A 1 94 ? -10.834 -2.718 -1.405 1.00 91.44 94 TYR A O 1
ATOM 735 N N . ASP A 1 95 ? -12.461 -4.133 -0.755 1.00 90.31 95 ASP A N 1
ATOM 736 C CA . ASP A 1 95 ? -12.232 -5.094 -1.833 1.00 90.31 95 ASP A CA 1
ATOM 737 C C . ASP A 1 95 ? -12.970 -4.623 -3.105 1.00 90.31 95 ASP A C 1
ATOM 739 O O . ASP A 1 95 ? -14.189 -4.421 -3.102 1.00 90.31 95 ASP A O 1
ATOM 743 N N . GLY A 1 96 ? -12.224 -4.451 -4.198 1.00 87.06 96 GLY A N 1
ATOM 744 C CA . GLY A 1 96 ? -12.727 -3.949 -5.480 1.00 87.06 96 GLY A CA 1
ATOM 745 C C . GLY A 1 96 ? -13.367 -2.560 -5.387 1.00 87.06 96 GLY A C 1
ATOM 746 O O . GLY A 1 96 ? -12.900 -1.699 -4.648 1.00 87.06 96 GLY A O 1
ATOM 747 N N . GLU A 1 97 ? -14.449 -2.351 -6.136 1.00 77.81 97 GLU A N 1
ATOM 748 C CA . GLU A 1 97 ? -15.245 -1.110 -6.164 1.00 77.81 97 GLU A CA 1
ATOM 749 C C . GLU A 1 97 ? -16.278 -1.001 -5.021 1.00 77.81 97 GLU A C 1
ATOM 751 O O . GLU A 1 97 ? -16.979 0.003 -4.892 1.00 77.81 97 GLU A O 1
ATOM 756 N N . THR A 1 98 ? -16.417 -2.024 -4.168 1.00 75.25 98 THR A N 1
ATOM 757 C CA . THR A 1 98 ? -17.483 -2.048 -3.153 1.00 75.25 98 THR A CA 1
ATOM 758 C C . THR A 1 98 ? -17.095 -1.238 -1.916 1.00 75.25 98 THR A C 1
ATOM 760 O O . THR A 1 98 ? -16.408 -1.734 -1.031 1.00 75.25 98 THR A O 1
ATOM 763 N N . THR A 1 99 ? -17.616 -0.020 -1.776 1.00 74.06 99 THR A N 1
ATOM 764 C CA . THR A 1 99 ? -17.322 0.881 -0.638 1.00 74.06 99 THR A CA 1
ATOM 765 C C . THR A 1 99 ? -18.211 0.669 0.600 1.00 74.06 99 THR A C 1
ATOM 767 O O . THR A 1 99 ? -18.255 1.508 1.499 1.00 74.06 99 THR A O 1
ATOM 770 N N . LEU A 1 100 ? -18.944 -0.449 0.672 1.00 77.31 100 LEU A N 1
ATOM 771 C CA . LEU A 1 100 ? -19.962 -0.680 1.708 1.00 77.31 100 LEU A CA 1
ATOM 772 C C . LEU A 1 100 ? -19.389 -1.203 3.028 1.00 77.31 100 LEU A C 1
ATOM 774 O O . LEU A 1 100 ? -19.800 -0.764 4.101 1.00 77.31 100 LEU A O 1
ATOM 778 N N . VAL A 1 101 ? -18.460 -2.157 2.956 1.00 84.38 101 VAL A N 1
ATOM 779 C CA . VAL A 1 101 ? -17.879 -2.810 4.132 1.00 84.38 101 VAL A CA 1
ATOM 780 C C . VAL A 1 101 ? -16.362 -2.741 4.006 1.00 84.38 101 VAL A C 1
ATOM 782 O O . VAL A 1 101 ? -15.806 -3.401 3.127 1.00 84.38 101 VAL A O 1
ATOM 785 N N . PRO A 1 102 ? -15.675 -1.948 4.848 1.00 89.56 102 PRO A N 1
ATOM 786 C CA . PRO A 1 102 ? -14.224 -1.935 4.843 1.00 89.56 102 PRO A CA 1
ATOM 787 C C . PRO A 1 102 ? -13.716 -3.307 5.268 1.00 89.56 102 PRO A C 1
ATOM 789 O O . PRO A 1 102 ? -14.262 -3.926 6.179 1.00 89.56 102 PRO A O 1
ATOM 792 N N . ARG A 1 103 ? -12.630 -3.753 4.650 1.00 89.56 103 ARG A N 1
ATOM 793 C CA . ARG A 1 103 ? -11.878 -4.928 5.088 1.00 89.56 103 ARG A CA 1
ATOM 794 C C . ARG A 1 103 ? -10.858 -4.562 6.159 1.00 89.56 103 ARG A C 1
ATOM 796 O O . ARG A 1 103 ? -10.634 -5.319 7.105 1.00 89.56 103 ARG A O 1
ATOM 803 N N . PHE A 1 104 ? -10.252 -3.386 6.012 1.00 91.00 104 PHE A N 1
ATOM 804 C CA . PHE A 1 104 ? -9.269 -2.863 6.949 1.00 91.00 104 PHE A CA 1
ATOM 805 C C . PHE A 1 104 ? -9.473 -1.373 7.198 1.00 91.00 104 PHE A C 1
ATOM 807 O O . PHE A 1 104 ? -9.931 -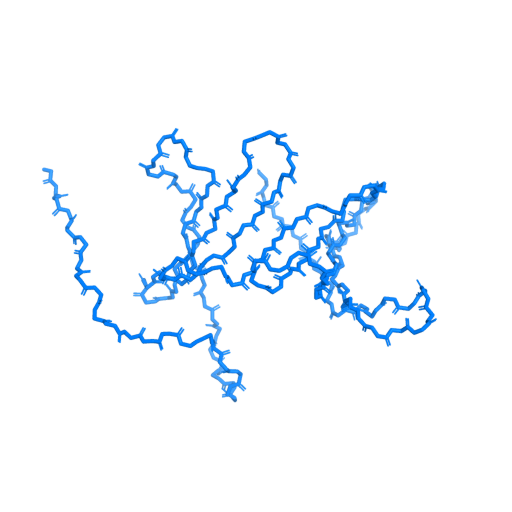0.629 6.327 1.00 91.00 104 PHE A O 1
ATOM 814 N N . SER A 1 105 ? -9.056 -0.935 8.380 1.00 91.38 105 SER A N 1
ATOM 815 C CA . SER A 1 105 ? -8.845 0.470 8.705 1.00 91.38 105 SER A CA 1
ATOM 816 C C . SER A 1 105 ? -7.365 0.697 8.989 1.00 91.38 105 SER A C 1
ATOM 818 O O . SER A 1 105 ? -6.802 0.030 9.858 1.00 91.38 105 SER A O 1
ATOM 820 N N . VAL A 1 106 ? -6.754 1.651 8.300 1.00 91.44 106 VAL A N 1
ATOM 821 C CA . VAL A 1 106 ? -5.362 2.054 8.500 1.00 91.44 106 VAL A CA 1
ATOM 822 C C . VAL A 1 106 ? -5.360 3.428 9.144 1.00 91.44 106 VAL A C 1
ATOM 824 O O . VAL A 1 106 ? -5.874 4.378 8.567 1.00 91.44 106 VAL A O 1
ATOM 827 N N . THR A 1 107 ? -4.827 3.552 10.352 1.00 89.81 107 THR A N 1
ATOM 828 C CA . THR A 1 107 ? -4.783 4.832 11.070 1.00 89.81 107 THR A CA 1
ATOM 829 C C . THR A 1 107 ? -3.345 5.280 11.202 1.00 89.81 107 THR A C 1
ATOM 831 O O . THR A 1 107 ? -2.529 4.557 11.775 1.00 89.81 107 THR A O 1
ATOM 834 N N . LYS A 1 108 ? -3.046 6.472 10.683 1.00 87.12 108 LYS A N 1
ATOM 835 C CA . LYS A 1 108 ? -1.745 7.103 10.867 1.00 87.12 108 LYS A CA 1
ATOM 836 C C . LYS A 1 108 ? -1.554 7.426 12.342 1.00 87.12 108 LYS A C 1
ATOM 838 O O . LYS A 1 108 ? -2.425 8.028 12.975 1.00 87.12 108 LYS A O 1
ATOM 843 N N . HIS A 1 109 ? -0.410 7.039 12.881 1.00 80.62 109 HIS A N 1
ATOM 844 C CA . HIS A 1 109 ? -0.046 7.398 14.235 1.00 80.62 109 HIS A CA 1
ATOM 845 C C . HIS A 1 109 ? 0.410 8.864 14.245 1.00 80.62 109 HIS A C 1
ATOM 847 O O . HIS A 1 109 ? 1.417 9.231 13.644 1.00 80.62 109 HIS A O 1
ATOM 853 N N . MET A 1 110 ? -0.393 9.734 14.859 1.00 67.50 110 MET A N 1
ATOM 854 C CA . MET A 1 110 ? -0.121 11.169 14.949 1.00 67.50 110 MET A CA 1
ATOM 855 C C . MET A 1 110 ? 0.378 11.481 16.351 1.00 67.50 110 MET A C 1
ATOM 857 O O . MET A 1 110 ? -0.389 11.931 17.197 1.00 67.50 110 MET A O 1
ATOM 861 N N . ASN A 1 111 ? 1.652 11.202 16.617 1.00 61.84 111 ASN A N 1
ATOM 862 C CA . ASN A 1 111 ? 2.276 11.621 17.862 1.00 61.84 111 ASN A CA 1
ATOM 863 C C . ASN A 1 111 ? 3.556 12.408 17.573 1.00 61.84 111 ASN A C 1
ATOM 865 O O . ASN A 1 111 ? 4.392 11.987 16.779 1.00 61.84 111 ASN A O 1
ATOM 869 N N . ILE A 1 112 ? 3.672 13.578 18.204 1.00 55.81 112 ILE A N 1
ATOM 870 C CA . ILE A 1 112 ? 4.793 14.525 18.057 1.00 55.81 112 ILE A CA 1
ATOM 871 C C . ILE A 1 112 ? 6.057 13.973 18.746 1.00 55.81 112 ILE A C 1
ATOM 873 O O . ILE A 1 112 ? 7.171 14.417 18.479 1.00 55.81 112 ILE A O 1
ATOM 877 N N . PHE A 1 113 ? 5.893 12.967 19.609 1.00 59.16 113 PHE A N 1
ATOM 878 C CA . PHE A 1 113 ? 6.983 12.265 20.271 1.00 59.16 113 PHE A CA 1
ATOM 879 C C . PHE A 1 113 ? 7.443 11.055 19.450 1.00 59.16 113 PHE A C 1
ATOM 881 O O . PHE A 1 113 ? 6.630 10.295 18.928 1.00 59.16 113 PHE A O 1
ATOM 888 N N . ASN A 1 114 ? 8.767 10.914 19.358 1.00 56.31 114 ASN A N 1
ATOM 889 C CA . ASN A 1 114 ? 9.527 9.954 18.556 1.00 56.31 114 ASN A CA 1
ATOM 890 C C . ASN A 1 114 ? 9.040 8.500 18.730 1.00 56.31 114 ASN A C 1
ATOM 892 O O . ASN A 1 114 ? 9.528 7.766 19.590 1.00 56.31 114 ASN A O 1
ATOM 896 N N . THR A 1 115 ? 8.067 8.090 17.917 1.00 63.53 115 THR A N 1
ATOM 897 C CA . THR A 1 115 ? 7.576 6.711 17.848 1.00 63.53 115 THR A CA 1
ATOM 898 C C . THR A 1 115 ? 8.029 6.090 16.536 1.00 63.53 115 THR A C 1
ATOM 900 O O . THR A 1 115 ? 8.017 6.744 15.496 1.00 63.53 115 THR A O 1
ATOM 903 N N . LYS A 1 116 ? 8.485 4.833 16.598 1.00 72.25 116 LYS A N 1
ATOM 904 C CA . LYS A 1 116 ? 8.912 4.071 15.412 1.00 72.25 116 LYS A CA 1
ATOM 905 C C . LYS A 1 116 ? 7.729 3.732 14.495 1.00 72.25 116 LYS A C 1
ATOM 907 O O . LYS A 1 116 ? 7.938 3.551 13.297 1.00 72.25 116 LYS A O 1
ATOM 912 N N . SER A 1 117 ? 6.527 3.714 15.070 1.00 81.00 117 SER A N 1
ATOM 913 C CA . SER A 1 117 ? 5.263 3.351 14.443 1.00 81.00 117 SER A CA 1
ATOM 914 C C . SER A 1 117 ? 4.667 4.500 13.641 1.00 81.00 117 SER A C 1
ATOM 916 O O . SER A 1 117 ? 4.308 5.549 14.177 1.00 81.00 117 SER A O 1
ATOM 918 N N . LEU A 1 118 ? 4.515 4.271 12.340 1.00 85.62 118 LEU A N 1
ATOM 919 C CA . LEU A 1 118 ? 3.906 5.184 11.377 1.00 85.62 118 LEU A CA 1
ATOM 920 C C . LEU A 1 118 ? 2.390 4.994 11.289 1.00 85.62 118 LEU A C 1
ATOM 922 O O . LEU A 1 118 ? 1.646 5.971 11.161 1.00 85.62 118 LEU A O 1
ATOM 926 N N . ALA A 1 119 ? 1.916 3.748 11.323 1.00 89.12 119 ALA A N 1
ATOM 927 C CA . ALA A 1 119 ? 0.496 3.448 11.180 1.00 89.12 119 ALA A CA 1
ATOM 928 C C . ALA A 1 119 ? 0.104 2.089 11.766 1.00 89.12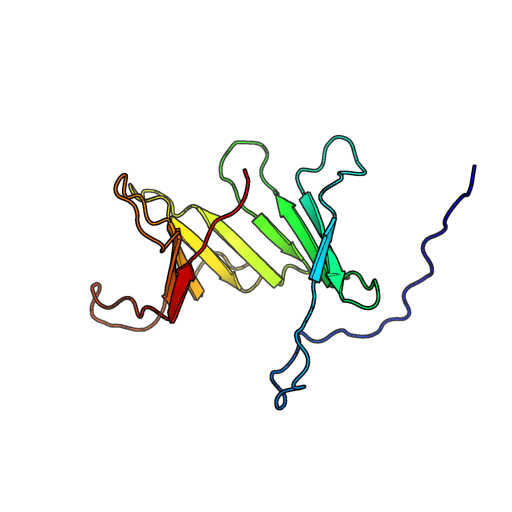 119 ALA A C 1
ATOM 930 O O . ALA A 1 119 ? 0.895 1.149 11.801 1.00 89.12 119 ALA A O 1
ATOM 931 N N . TYR A 1 120 ? -1.167 1.981 12.143 1.00 88.56 120 TYR A N 1
ATOM 932 C CA . TYR A 1 120 ? -1.788 0.738 12.590 1.00 88.56 120 TYR A CA 1
ATOM 933 C C . TYR A 1 120 ? -2.821 0.264 11.578 1.00 88.56 120 TYR A C 1
ATOM 935 O O . TYR A 1 120 ? -3.693 1.036 11.168 1.00 88.56 120 TYR A O 1
ATOM 943 N N . VAL A 1 121 ? -2.749 -1.012 11.210 1.00 91.69 121 VAL A N 1
ATOM 944 C CA . VAL A 1 121 ? -3.721 -1.686 10.350 1.00 91.69 121 VAL A CA 1
ATOM 945 C C . VAL A 1 121 ? -4.589 -2.582 11.217 1.00 91.69 121 VAL A C 1
ATOM 947 O O . VAL A 1 121 ? -4.120 -3.573 11.780 1.00 91.69 121 VAL A O 1
ATOM 950 N N . CYS A 1 122 ? -5.872 -2.257 11.289 1.00 90.06 122 CYS A N 1
ATOM 951 C CA . CYS A 1 122 ? -6.861 -3.067 11.983 1.00 90.06 122 CYS A CA 1
ATOM 952 C C . CYS A 1 122 ? -7.793 -3.743 10.984 1.00 90.06 122 CYS A C 1
ATOM 954 O O . CYS A 1 122 ? -8.178 -3.142 9.980 1.00 90.06 122 CYS A O 1
ATOM 956 N N . LYS A 1 123 ? -8.196 -4.979 11.280 1.00 88.88 123 LYS A N 1
ATOM 957 C CA . LYS A 1 123 ? -9.247 -5.662 10.523 1.00 88.88 123 LYS A CA 1
ATOM 958 C C . LYS A 1 123 ? -10.609 -5.109 10.917 1.00 88.88 123 LYS A C 1
ATOM 960 O O . LYS A 1 123 ? -10.921 -5.008 12.104 1.00 88.88 123 LYS A O 1
ATOM 965 N N . GLU A 1 124 ? -11.411 -4.781 9.916 1.00 80.94 124 GLU A N 1
ATOM 966 C CA . GLU A 1 124 ? -12.784 -4.331 10.094 1.00 80.94 124 GLU A CA 1
ATOM 967 C C . GLU A 1 124 ? -13.708 -5.531 9.814 1.00 80.94 124 GLU A C 1
ATOM 969 O O . GLU A 1 124 ? -13.579 -6.204 8.791 1.00 80.94 124 GLU A O 1
ATOM 974 N N . GLY A 1 125 ? -14.564 -5.883 10.780 1.00 68.06 125 GLY A N 1
ATOM 975 C CA . GLY A 1 125 ? -15.480 -7.022 10.664 1.00 68.06 125 GLY A CA 1
ATOM 976 C C . GLY A 1 125 ? -15.530 -7.958 11.880 1.00 68.06 125 GLY A C 1
ATOM 977 O O . GLY A 1 125 ? -14.564 -8.641 12.211 1.00 68.06 125 GLY A O 1
ATOM 978 N N . SER A 1 126 ? -16.740 -8.053 12.446 1.00 51.19 126 SER A N 1
ATOM 979 C CA . SER A 1 126 ? -17.272 -9.131 13.298 1.00 51.19 126 SER A CA 1
ATOM 980 C C . SER A 1 126 ? -16.984 -9.139 14.810 1.00 51.19 126 SER A C 1
ATOM 982 O O . SER A 1 126 ? -16.934 -10.212 15.410 1.00 51.19 126 SER A O 1
ATOM 984 N N . SER A 1 127 ? -16.919 -7.977 15.469 1.00 47.19 127 SER A N 1
ATOM 985 C CA . SER A 1 127 ? -17.142 -7.912 16.924 1.00 47.19 127 SER A CA 1
ATOM 986 C C . SER A 1 127 ? -18.455 -7.195 17.235 1.00 47.19 127 SER A C 1
ATO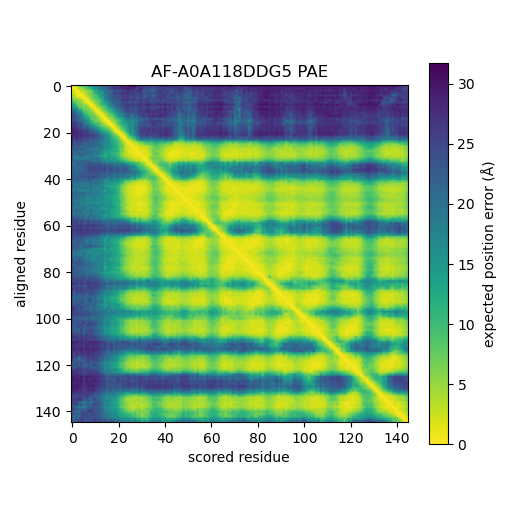M 988 O O . SER A 1 127 ? -18.637 -6.041 16.860 1.00 47.19 127 SER A O 1
ATOM 990 N N . LYS A 1 128 ? -19.361 -7.871 17.960 1.00 49.75 128 LYS A N 1
ATOM 991 C CA . LYS A 1 128 ? -20.588 -7.281 18.541 1.00 49.75 128 LYS A CA 1
ATOM 992 C C . LYS A 1 128 ? -20.287 -6.212 19.607 1.00 49.75 128 LYS A C 1
ATOM 994 O O . LYS A 1 128 ? -21.207 -5.571 20.100 1.00 49.75 128 LYS A O 1
ATOM 999 N N . ASN A 1 129 ? -19.012 -6.023 19.955 1.00 49.53 129 ASN A N 1
ATOM 1000 C CA . ASN A 1 129 ? -18.530 -4.954 20.811 1.00 49.53 129 ASN A CA 1
ATOM 1001 C C . ASN A 1 129 ? -17.747 -3.941 19.972 1.00 49.53 129 ASN A C 1
ATOM 1003 O O . ASN A 1 129 ? -16.669 -4.245 19.464 1.00 49.53 129 ASN A O 1
ATOM 1007 N N . ASN A 1 130 ? -18.256 -2.710 19.910 1.00 52.09 130 ASN A N 1
ATOM 1008 C CA . ASN A 1 130 ? -17.702 -1.573 19.159 1.00 52.09 130 ASN A CA 1
ATOM 1009 C C . ASN A 1 130 ? -16.258 -1.170 19.543 1.00 52.09 130 ASN A C 1
ATOM 1011 O O . ASN A 1 130 ? -15.716 -0.231 18.964 1.00 52.09 130 ASN A O 1
ATOM 1015 N N . ASN A 1 131 ? -15.635 -1.852 20.512 1.00 54.16 131 ASN A N 1
ATOM 1016 C CA . ASN A 1 131 ? -14.343 -1.485 21.092 1.00 54.16 131 ASN A CA 1
ATOM 1017 C C . ASN A 1 131 ? -13.169 -2.404 20.733 1.00 54.16 131 ASN A C 1
ATOM 1019 O O . ASN A 1 131 ? -12.035 -2.040 21.029 1.00 54.16 131 ASN A O 1
ATOM 1023 N N . THR A 1 132 ? -13.374 -3.558 20.090 1.00 54.91 132 THR A N 1
ATOM 1024 C CA . THR A 1 132 ? -12.262 -4.478 19.784 1.00 54.91 132 THR A CA 1
ATOM 1025 C C . THR A 1 132 ? -11.924 -4.488 18.297 1.00 54.91 132 THR A C 1
ATOM 1027 O O . THR A 1 132 ? -12.207 -5.441 17.574 1.00 54.91 132 THR A O 1
ATOM 1030 N N . ARG A 1 133 ? -11.281 -3.412 17.824 1.00 67.44 133 ARG A N 1
ATOM 1031 C CA . ARG A 1 133 ? -10.548 -3.462 16.550 1.00 67.44 133 ARG A CA 1
ATOM 1032 C C . ARG A 1 133 ? -9.365 -4.410 16.720 1.00 67.44 133 ARG A C 1
ATOM 1034 O O . ARG A 1 133 ? -8.544 -4.206 17.609 1.00 67.44 133 ARG A O 1
ATOM 1041 N N . ILE A 1 134 ? -9.279 -5.440 15.884 1.00 83.00 134 ILE A N 1
ATOM 1042 C CA . ILE A 1 134 ? -8.168 -6.394 15.928 1.00 83.00 134 ILE A CA 1
ATOM 1043 C C . ILE A 1 134 ? -6.988 -5.764 15.189 1.00 83.00 134 ILE A C 1
ATOM 1045 O O . ILE A 1 134 ? -7.043 -5.624 13.964 1.00 83.00 134 ILE A O 1
ATOM 1049 N N . LEU A 1 135 ? -5.946 -5.379 15.930 1.00 87.19 135 LEU A N 1
ATOM 1050 C CA . LEU A 1 135 ? -4.668 -4.954 15.364 1.00 87.19 135 LEU A CA 1
ATOM 1051 C C . LEU A 1 135 ? -4.051 -6.135 14.606 1.00 87.19 135 LEU A C 1
ATOM 1053 O O . LEU A 1 135 ? -3.820 -7.190 15.192 1.00 87.19 135 LEU A O 1
ATOM 1057 N N . MET A 1 136 ? -3.823 -5.966 13.306 1.00 89.12 136 MET A N 1
ATOM 1058 C CA . MET A 1 136 ? -3.195 -6.989 12.466 1.00 89.12 136 MET A CA 1
ATOM 1059 C C . MET A 1 136 ? -1.748 -6.663 12.154 1.00 89.12 136 MET A C 1
ATOM 1061 O O . MET A 1 136 ? -0.901 -7.548 12.222 1.00 89.12 136 MET A O 1
ATOM 1065 N N . TYR A 1 137 ? -1.477 -5.404 11.819 1.00 89.31 137 TYR A N 1
ATOM 1066 C CA . TYR A 1 137 ? -0.138 -4.968 11.461 1.00 89.31 137 TYR A CA 1
ATOM 1067 C C . TYR A 1 137 ? 0.166 -3.612 12.079 1.00 89.31 137 TYR A C 1
ATOM 1069 O O . TYR A 1 137 ? -0.684 -2.720 12.118 1.00 89.31 137 TYR A O 1
ATOM 1077 N N . GLU A 1 138 ? 1.407 -3.471 12.516 1.00 90.75 138 GLU A N 1
ATOM 1078 C CA . GLU A 1 138 ? 2.043 -2.209 12.850 1.00 90.75 138 GLU A CA 1
ATOM 1079 C C . GLU A 1 138 ? 3.055 -1.906 11.746 1.00 90.75 138 GLU A C 1
ATOM 1081 O O . GLU A 1 138 ? 3.815 -2.782 11.326 1.00 90.75 138 GLU A O 1
ATOM 1086 N N . ILE A 1 139 ? 2.990 -0.694 11.205 1.00 88.94 139 ILE A N 1
ATOM 1087 C CA . ILE A 1 139 ? 3.888 -0.231 10.152 1.00 88.94 139 ILE A CA 1
ATOM 1088 C C . ILE A 1 139 ? 4.907 0.679 10.815 1.00 88.94 139 ILE A C 1
ATOM 1090 O O . ILE A 1 139 ? 4.544 1.765 11.260 1.00 88.94 139 ILE A O 1
ATOM 1094 N N . ASP A 1 140 ? 6.164 0.249 10.824 1.00 88.88 140 ASP A N 1
ATOM 1095 C CA . ASP A 1 140 ? 7.294 0.994 11.374 1.00 88.88 140 ASP A CA 1
ATOM 1096 C C . ASP A 1 140 ? 8.229 1.511 10.274 1.00 88.88 140 ASP A C 1
ATOM 1098 O O . ASP A 1 140 ? 8.219 1.033 9.136 1.00 88.88 140 ASP A O 1
ATOM 1102 N N . GLY A 1 141 ? 9.095 2.456 10.640 1.00 84.19 141 GLY A N 1
ATOM 1103 C CA . GLY A 1 141 ? 10.222 2.903 9.823 1.00 84.19 141 GLY A CA 1
ATOM 1104 C C . GLY A 1 141 ? 10.159 4.385 9.484 1.00 84.19 141 GLY A C 1
ATOM 1105 O O . GLY A 1 141 ? 9.540 5.182 10.183 1.00 84.19 141 GLY A O 1
ATOM 1106 N N . SER A 1 142 ? 10.828 4.770 8.404 1.00 78.12 142 SER A N 1
ATOM 1107 C CA . SER A 1 142 ? 10.779 6.127 7.873 1.00 78.12 142 SER A CA 1
ATOM 1108 C C . SER A 1 142 ? 10.693 6.082 6.355 1.00 78.12 142 SER A C 1
ATOM 1110 O O . SER A 1 142 ? 11.238 5.193 5.701 1.00 78.12 142 SER A O 1
ATOM 1112 N N . TYR A 1 143 ? 9.977 7.045 5.791 1.00 69.19 143 TYR A N 1
ATOM 1113 C CA . TYR A 1 143 ? 9.879 7.226 4.353 1.00 69.19 143 TYR A CA 1
ATOM 1114 C C . TYR A 1 143 ? 10.248 8.671 4.034 1.00 69.19 143 TYR A C 1
ATOM 1116 O O . TYR A 1 143 ? 9.729 9.592 4.664 1.00 69.19 143 TYR A O 1
ATOM 1124 N N . ALA A 1 144 ? 11.182 8.860 3.101 1.00 63.12 144 ALA A N 1
ATOM 1125 C CA . ALA A 1 144 ? 11.581 10.189 2.657 1.00 63.12 144 ALA A CA 1
ATOM 1126 C C . ALA A 1 144 ? 10.420 10.825 1.882 1.00 63.12 144 ALA A C 1
ATOM 1128 O O . ALA A 1 144 ? 9.937 10.240 0.909 1.00 63.12 144 ALA A O 1
ATOM 1129 N N . GLN A 1 145 ? 9.960 11.980 2.362 1.00 48.94 145 GLN A N 1
ATOM 1130 C CA . GLN A 1 145 ? 8.886 12.753 1.746 1.00 48.94 145 GLN A CA 1
ATOM 1131 C C . GLN A 1 145 ? 9.426 13.659 0.641 1.00 48.94 145 GLN A C 1
ATOM 1133 O O . GLN A 1 145 ? 10.531 14.215 0.830 1.00 48.94 145 GLN A O 1
#

Organism: Cynara cardunculus var. scolymus (NCBI:txid59895)

InterPro domains:
  IPR007612 LURP-one-related [PF04525] (27-143)
  IPR007612 LURP-one-related [PTHR31087] (1-144)
  IPR025659 Tubby-like, C-terminal [SSF54518] (21-144)
  IPR038595 LURP-one-related superfamily [G3DSA:2.40.160.200] (18-145)

Radius of gyration: 18.03 Å; Cα contacts (8 Å, |Δi|>4): 241; chains: 1; bounding box: 35×40×53 Å

Nearest PDB structures (foldseek):
  1zxu-assembly1_A  TM=6.474E-01  e=1.857E-04  Arabidopsis thaliana
  3c5n-assembly2_B  TM=6.325E-01  e=6.526E-01  Homo sapiens
  7vfm-assembly2_C  TM=3.901E-01  e=6.884E-01  Staphylococcus aureus subsp. aureus USA300
  7vfn-assembly2_C  TM=2.817E-01  e=4.492E-01  Staphylococcus aureus subsp. aureus USA300
  6suq-assembly1_A  TM=3.064E-01  e=6.884E-01  Photorhabdus luminescens

Solvent-accessible surface area (backbone atoms only — not comparable to full-atom values): 9145 Å² total; per-residue (Å²): 134,89,84,84,74,86,75,84,78,74,89,70,85,78,67,78,86,70,91,67,78,78,68,91,64,83,89,53,75,46,75,46,78,73,62,92,49,103,84,57,66,44,36,46,30,22,40,85,85,68,45,68,53,32,37,39,40,50,80,49,92,84,79,66,63,37,37,37,36,18,37,75,87,68,48,58,54,34,28,35,34,57,48,81,95,53,97,58,67,32,36,32,33,18,64,23,86,48,84,85,60,49,50,30,39,39,34,50,56,88,65,98,62,98,61,60,56,47,29,40,34,24,51,44,84,90,59,100,50,97,79,67,71,46,77,74,45,77,41,69,69,85,77,93,127

Foldseek 3Di:
DDDDDDDDDDDDPPDPDDPDDDPVDDWDKDWDCDDPDPPWPWTFIATPVRDTAWTWGQPDDPPFRKIFTAGPVRFTQKIKTADPPDPFRKIFIDGTPDPPFGQWIKTADDDPDDDQFGIWIFGGDDDPDPPDGDTDDTDGDDDDD

Mean predicted aligned error: 12.37 Å

Secondary structure (DSSP, 8-state):
---PPPPP------------S--SSPP-EEE----SSTT--EEEEEETTS-EEEEEEE--TTS---EEEE-TTS-EEEEEEE-TT-SS-EEEEEETT--SS-SEEEEE---SS--SEEEEEEE-S--SSTT--EEEEEEES----

Sequence (145 aa):
MTKVYPTPITSVVVSPPKSSAASKNPVVFTVWKKSLLFNYDGFPVFDSNGNLVFRVDNYVTGGNGEIVLMDAFGRSVVTIGRKRKSLSDTWQVYDGETTLVPRFSVTKHMNIFNTKSLAYVCKEGSSKNNNTRILMYEIDGSYAQ

pLDDT: mean 73.79, std 18.05, range [34.44, 93.88]